Protein AF-A0A6B2G5B1-F1 (afdb_monomer_lite)

pLDDT: mean 80.24, std 11.47, range [44.12, 96.5]

Foldseek 3Di:
DDPPDDVVVVLVVCLVQQWADDPDLDIDRVLVVVVVVPDPDDSVCSDPVNSVVCVVVLACVVCVVVLVVLVVVLVVVVVVLCPDCQNVVPPPHPVPHDPVSNVVVVVSVVSVVVSVVVVVVSVVSSLRVLQVPFADPVVQVDPPDDDDRNCRSPVVSHD

Radius of gyration: 22.53 Å; chains: 1; bounding box: 55×35×64 Å

Structure (mmCIF, N/CA/C/O backbone):
data_AF-A0A6B2G5B1-F1
#
_entry.id   AF-A0A6B2G5B1-F1
#
loop_
_atom_site.group_PDB
_atom_site.id
_atom_site.type_symbol
_atom_site.label_atom_id
_atom_site.label_alt_id
_atom_site.label_comp_id
_atom_site.label_asym_id
_atom_site.label_entity_id
_atom_site.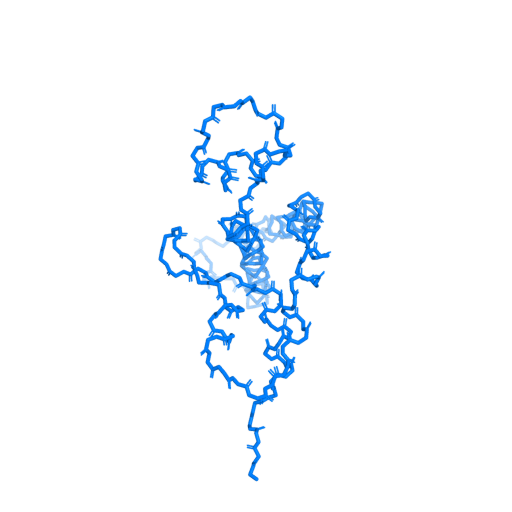label_seq_id
_atom_site.pdbx_PDB_ins_code
_atom_site.Cartn_x
_atom_site.Cartn_y
_atom_site.Cartn_z
_atom_site.occupancy
_atom_site.B_iso_or_equiv
_atom_site.auth_seq_id
_atom_site.auth_comp_id
_atom_site.auth_asym_id
_atom_site.auth_atom_id
_atom_site.pdbx_PDB_model_num
ATOM 1 N N . GLU A 1 1 ? -30.091 -21.000 -10.348 1.00 44.12 1 GLU A N 1
ATOM 2 C CA . GLU A 1 1 ? -29.702 -19.736 -11.010 1.00 44.12 1 GLU A CA 1
ATOM 3 C C . GLU A 1 1 ? -28.322 -19.336 -10.509 1.00 44.12 1 GLU A C 1
ATOM 5 O O . GLU A 1 1 ? -28.072 -19.389 -9.312 1.00 44.12 1 GLU A O 1
ATOM 10 N N . GLN A 1 2 ? -27.377 -19.126 -11.426 1.00 47.22 2 GLN A N 1
ATOM 11 C CA . GLN A 1 2 ? -25.942 -19.084 -11.134 1.00 47.22 2 GLN A CA 1
ATOM 12 C C . GLN A 1 2 ? -25.536 -17.743 -10.514 1.00 47.22 2 GLN A C 1
ATOM 14 O O . GLN A 1 2 ? -25.665 -16.697 -11.151 1.00 47.22 2 GLN A O 1
ATOM 19 N N . ALA A 1 3 ? -24.979 -17.769 -9.302 1.00 55.53 3 ALA A N 1
ATOM 20 C CA . ALA A 1 3 ? -24.282 -16.619 -8.741 1.00 55.53 3 ALA A CA 1
ATOM 21 C C . ALA A 1 3 ? -23.031 -16.331 -9.593 1.00 55.53 3 ALA A C 1
ATOM 23 O O . ALA A 1 3 ? -21.999 -16.981 -9.455 1.00 55.53 3 ALA A O 1
ATOM 24 N N . LYS A 1 4 ? -23.141 -15.357 -10.503 1.00 71.06 4 LYS A N 1
ATOM 25 C CA . LYS A 1 4 ? -22.079 -14.908 -11.425 1.00 71.06 4 LYS A CA 1
ATOM 26 C C . LYS A 1 4 ? -20.857 -14.300 -10.712 1.00 71.06 4 LYS A C 1
ATOM 28 O O . LYS A 1 4 ? -19.849 -14.037 -11.357 1.00 71.06 4 LYS A O 1
ATOM 33 N N . VAL A 1 5 ? -20.936 -14.079 -9.397 1.00 73.50 5 VAL A N 1
ATOM 34 C CA . VAL A 1 5 ? -19.873 -13.510 -8.562 1.00 73.50 5 VAL A CA 1
ATOM 35 C C . VAL A 1 5 ? -19.735 -14.330 -7.282 1.00 73.50 5 VAL A C 1
ATOM 37 O O . VAL A 1 5 ? -20.706 -14.536 -6.556 1.00 73.50 5 VAL A O 1
ATOM 40 N N . THR A 1 6 ? -18.522 -14.798 -6.994 1.00 85.75 6 THR A N 1
ATOM 41 C CA . THR A 1 6 ? -18.237 -15.573 -5.783 1.00 85.75 6 THR A CA 1
ATOM 42 C C . THR A 1 6 ? -18.108 -14.636 -4.578 1.00 85.75 6 THR A C 1
ATOM 44 O O . THR A 1 6 ? -17.120 -13.910 -4.462 1.00 85.75 6 THR A O 1
ATOM 47 N N . LEU A 1 7 ? -19.075 -14.675 -3.655 1.00 84.06 7 LEU A N 1
ATOM 48 C CA . LEU A 1 7 ? -19.072 -13.847 -2.436 1.00 84.06 7 LEU A CA 1
ATOM 49 C C . LEU A 1 7 ? -17.825 -14.067 -1.567 1.00 84.06 7 LEU A C 1
ATOM 51 O O . LEU A 1 7 ? -17.315 -13.119 -0.987 1.00 84.06 7 LEU A O 1
ATOM 55 N N . SER A 1 8 ? -17.243 -15.270 -1.575 1.00 84.31 8 SER A N 1
ATOM 56 C CA . SER A 1 8 ? -15.980 -15.547 -0.876 1.00 84.31 8 SER A CA 1
ATOM 57 C C . SER A 1 8 ? -14.776 -14.791 -1.450 1.00 84.31 8 SER A C 1
ATOM 59 O O . SER A 1 8 ? -13.828 -14.492 -0.727 1.00 84.31 8 SER A O 1
ATOM 61 N N . ARG A 1 9 ? -14.792 -14.448 -2.745 1.00 86.00 9 ARG A N 1
ATOM 62 C CA . ARG A 1 9 ? -13.759 -13.595 -3.345 1.00 86.00 9 ARG A CA 1
ATOM 63 C C . ARG A 1 9 ? -13.936 -12.146 -2.903 1.00 86.00 9 ARG A C 1
ATOM 65 O O . ARG A 1 9 ? -12.939 -11.483 -2.647 1.00 86.00 9 ARG A O 1
ATOM 72 N N . ILE A 1 10 ? -15.182 -11.685 -2.781 1.00 85.62 10 ILE A N 1
ATOM 73 C CA . ILE A 1 10 ? -15.491 -10.361 -2.229 1.00 85.62 10 ILE A CA 1
ATOM 74 C C . ILE A 1 10 ? -15.064 -10.299 -0.760 1.00 85.62 10 ILE A C 1
ATOM 76 O O . ILE A 1 10 ? -14.405 -9.345 -0.379 1.00 85.62 10 ILE A O 1
ATOM 80 N N . ASP A 1 11 ? -15.341 -11.337 0.031 1.00 85.31 11 ASP A N 1
ATOM 81 C CA . ASP A 1 11 ? -14.966 -11.411 1.451 1.00 85.31 11 ASP A CA 1
ATOM 82 C C . ASP A 1 11 ? -13.448 -11.234 1.644 1.00 85.31 11 ASP A C 1
ATOM 84 O O . ASP A 1 11 ? -13.001 -10.451 2.477 1.00 85.31 11 ASP A O 1
ATOM 88 N N . ARG A 1 12 ? -12.634 -11.864 0.781 1.00 84.75 12 ARG A N 1
ATOM 89 C CA . ARG A 1 12 ? -11.172 -11.667 0.769 1.00 84.75 12 ARG A CA 1
ATOM 90 C C . ARG A 1 12 ? -10.756 -10.252 0.368 1.00 84.75 12 ARG A C 1
ATOM 92 O O . ARG A 1 12 ? -9.885 -9.686 1.012 1.00 84.75 12 ARG A O 1
ATOM 99 N N . LEU A 1 13 ? -11.363 -9.690 -0.679 1.00 83.44 13 LEU A N 1
ATOM 100 C CA . LEU A 1 13 ? -11.035 -8.338 -1.149 1.00 83.44 13 LEU A CA 1
ATOM 101 C C . LEU A 1 13 ? -11.373 -7.274 -0.100 1.00 83.44 13 LEU A C 1
ATOM 103 O O . LEU A 1 13 ? -10.593 -6.356 0.121 1.00 83.44 13 LEU A O 1
ATOM 107 N N . VAL A 1 14 ? -12.522 -7.415 0.561 1.00 82.19 14 VAL A N 1
ATOM 108 C CA . VAL A 1 14 ? -12.973 -6.482 1.599 1.00 82.19 14 VAL A CA 1
ATOM 109 C C . VAL A 1 14 ? -12.152 -6.631 2.878 1.00 82.19 14 VAL A C 1
ATOM 111 O O . VAL A 1 14 ? -11.939 -5.649 3.580 1.00 82.19 14 VAL A O 1
ATOM 114 N N . ARG A 1 15 ? -11.662 -7.836 3.180 1.00 82.19 15 ARG A N 1
ATOM 115 C CA . ARG A 1 15 ? -10.721 -8.057 4.282 1.00 82.19 15 ARG A CA 1
ATOM 116 C C . ARG A 1 15 ? -9.406 -7.315 4.058 1.00 82.19 15 ARG A C 1
ATOM 118 O O . ARG A 1 15 ? -8.893 -6.734 5.005 1.00 82.19 15 ARG A O 1
ATOM 125 N N . ASP A 1 16 ? -8.869 -7.366 2.841 1.00 77.62 16 ASP A N 1
ATOM 126 C CA . ASP A 1 16 ? -7.585 -6.730 2.529 1.00 77.62 16 ASP A CA 1
ATOM 127 C C . ASP A 1 16 ? -7.729 -5.194 2.558 1.00 77.62 16 ASP A C 1
ATOM 129 O O . ASP A 1 16 ? -6.937 -4.522 3.215 1.00 77.62 16 ASP A O 1
ATOM 133 N N . ALA A 1 17 ? -8.824 -4.663 1.991 1.00 75.62 17 ALA A N 1
ATOM 134 C CA . ALA A 1 17 ? -9.140 -3.231 1.952 1.00 75.62 17 ALA A CA 1
ATOM 135 C C . ALA A 1 17 ? -10.469 -2.892 2.676 1.00 75.62 17 ALA A C 1
ATOM 137 O O . ALA A 1 17 ? -11.485 -2.617 2.025 1.00 75.62 17 ALA A O 1
ATOM 138 N N . PRO A 1 18 ? -10.501 -2.887 4.024 1.00 75.12 18 PRO A N 1
ATOM 139 C CA . PRO A 1 18 ? -11.739 -2.700 4.792 1.00 75.12 18 PRO A CA 1
ATOM 140 C C . PRO A 1 18 ? -12.278 -1.262 4.753 1.00 75.12 18 PRO A C 1
ATOM 142 O O . PRO A 1 18 ? -13.482 -1.045 4.942 1.00 75.12 18 PRO A O 1
ATOM 145 N N . SER A 1 19 ? -11.401 -0.290 4.489 1.00 80.69 19 SER A N 1
ATOM 146 C CA . SER A 1 19 ? -11.724 1.135 4.432 1.00 80.69 19 SER A CA 1
ATOM 147 C C . SER A 1 19 ? -11.399 1.686 3.050 1.00 80.69 19 SER A C 1
ATOM 149 O O . SER A 1 19 ? -10.251 1.648 2.616 1.00 80.69 19 SER A O 1
ATOM 151 N N . ILE A 1 20 ? -12.417 2.205 2.359 1.00 81.62 20 ILE A N 1
ATOM 152 C CA . ILE A 1 20 ? -12.283 2.742 0.999 1.00 81.62 20 ILE A CA 1
ATOM 153 C C . ILE A 1 20 ? -12.354 4.276 1.045 1.00 81.62 20 ILE A C 1
ATOM 155 O O . ILE A 1 20 ? -13.315 4.802 1.621 1.00 81.62 20 ILE A O 1
ATOM 159 N N . PRO A 1 21 ? -11.395 5.007 0.440 1.00 85.94 21 PRO A N 1
ATOM 160 C CA . PRO A 1 21 ? -11.495 6.457 0.284 1.00 85.94 21 PRO A CA 1
ATOM 161 C C . PRO A 1 21 ? -12.739 6.853 -0.507 1.00 85.94 21 PRO A C 1
ATOM 163 O O . PRO A 1 21 ? -13.004 6.296 -1.571 1.00 85.94 21 PRO A O 1
ATOM 166 N N . LEU A 1 22 ? -13.472 7.852 -0.016 1.00 85.9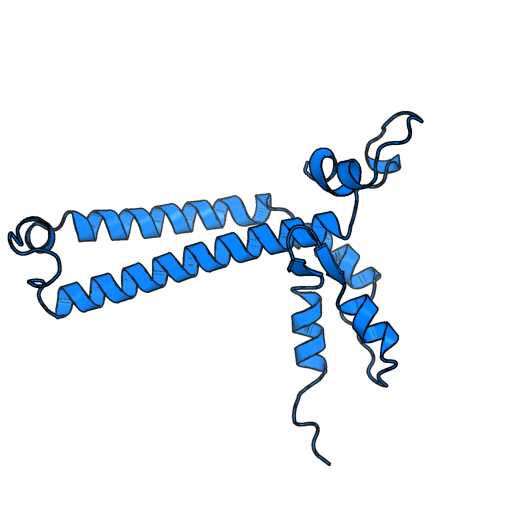4 22 LEU A N 1
ATOM 167 C CA . LEU A 1 22 ? -14.554 8.488 -0.763 1.00 85.94 22 LEU A CA 1
ATOM 168 C C . LEU A 1 22 ? -14.092 9.837 -1.316 1.00 85.94 22 LEU A C 1
ATOM 170 O O . LEU A 1 22 ? -13.846 9.968 -2.512 1.00 85.94 22 LEU A O 1
ATOM 174 N N . ILE A 1 23 ? -13.991 10.844 -0.447 1.00 87.06 23 ILE A N 1
ATOM 175 C CA . ILE A 1 23 ? -13.615 12.217 -0.801 1.00 87.06 23 ILE A CA 1
ATOM 176 C C . ILE A 1 23 ? -12.801 12.793 0.355 1.00 87.06 23 ILE A C 1
ATOM 178 O O . ILE A 1 23 ? -13.286 12.843 1.482 1.00 87.06 23 ILE A O 1
ATOM 182 N N . GLY A 1 24 ? -11.580 13.253 0.074 1.00 86.88 24 GLY A N 1
ATOM 183 C CA . GLY A 1 24 ? -10.693 13.797 1.104 1.00 86.88 24 GLY A CA 1
ATOM 184 C C . GLY A 1 24 ? -10.353 12.754 2.171 1.00 86.88 24 GLY A C 1
ATOM 185 O O . GLY A 1 24 ? -9.892 11.660 1.852 1.00 86.88 24 GLY A O 1
ATOM 186 N N . ASP A 1 25 ? -10.590 13.100 3.433 1.00 84.44 25 ASP A N 1
ATOM 187 C CA . ASP A 1 25 ? -10.423 12.234 4.603 1.00 84.44 25 ASP A CA 1
ATOM 188 C C . ASP A 1 25 ? -11.664 11.372 4.907 1.00 84.44 25 ASP A C 1
ATOM 190 O O . ASP A 1 25 ? -11.619 10.481 5.761 1.00 84.44 25 ASP A O 1
ATOM 194 N N . MET A 1 26 ? -12.767 11.579 4.178 1.00 86.38 26 MET A N 1
ATOM 195 C CA . MET A 1 26 ? -13.966 10.760 4.301 1.00 86.38 26 MET A CA 1
ATOM 196 C C . MET A 1 26 ? -13.728 9.378 3.685 1.00 86.38 26 MET A C 1
ATOM 198 O O . MET A 1 26 ? -13.393 9.248 2.505 1.00 86.38 26 MET A O 1
ATOM 202 N N . SER A 1 27 ? -13.970 8.332 4.475 1.00 86.69 27 SER A N 1
ATOM 203 C CA . SER A 1 27 ? -13.863 6.934 4.052 1.00 86.69 27 SER A CA 1
ATOM 204 C C . SER A 1 27 ? -15.121 6.142 4.390 1.00 86.69 27 SER A C 1
ATOM 206 O O . SER A 1 27 ? -15.870 6.476 5.310 1.00 86.69 27 SER A O 1
ATOM 208 N N . SER A 1 28 ? -15.366 5.086 3.616 1.00 83.69 28 SER A N 1
ATOM 209 C CA . SER A 1 28 ? -16.450 4.138 3.856 1.00 83.69 28 SER A CA 1
ATOM 210 C C . SER A 1 28 ? -15.911 2.873 4.511 1.00 83.69 28 SER A C 1
ATOM 212 O O . SER A 1 28 ? -14.965 2.268 4.007 1.00 83.69 28 SER A O 1
ATOM 214 N N . ASN A 1 29 ? -16.552 2.444 5.599 1.00 82.38 29 ASN A N 1
ATOM 215 C CA . ASN A 1 29 ? -16.295 1.150 6.222 1.00 82.38 29 ASN A CA 1
ATOM 216 C C . ASN A 1 29 ? -17.155 0.083 5.530 1.00 82.38 29 ASN A C 1
ATOM 218 O O . ASN A 1 29 ? -18.361 -0.045 5.781 1.00 82.38 29 ASN A O 1
ATOM 222 N N . VAL A 1 30 ? -16.527 -0.667 4.629 1.00 81.31 30 VAL A N 1
ATOM 223 C CA . VAL A 1 30 ? -17.206 -1.653 3.782 1.00 81.31 30 VAL A CA 1
ATOM 224 C C . VAL A 1 30 ? -17.835 -2.786 4.603 1.00 81.31 30 VAL A C 1
ATOM 226 O O . VAL A 1 30 ? -18.998 -3.107 4.337 1.00 81.31 30 VAL A O 1
ATOM 229 N N . PRO A 1 31 ? -17.176 -3.347 5.642 1.00 78.50 31 PRO A N 1
ATOM 230 C CA . PRO A 1 31 ? -17.807 -4.325 6.529 1.00 78.50 31 PRO A CA 1
ATOM 231 C C . PRO A 1 31 ? -19.121 -3.847 7.154 1.00 78.50 31 PRO A C 1
ATOM 233 O O . PRO A 1 31 ? -20.106 -4.588 7.173 1.00 78.50 31 PRO A O 1
ATOM 236 N N . LEU A 1 32 ? -19.171 -2.604 7.647 1.00 79.25 32 LEU A N 1
ATOM 237 C CA . LEU A 1 32 ? -20.391 -2.036 8.228 1.00 79.25 32 LEU A CA 1
ATOM 238 C C . LEU A 1 32 ? -21.493 -1.865 7.180 1.00 79.25 32 LEU A C 1
ATOM 240 O O . LEU A 1 32 ? -22.661 -2.127 7.470 1.00 79.25 32 LEU A O 1
ATOM 244 N N . MET A 1 33 ? -21.133 -1.461 5.962 1.00 82.50 33 MET A N 1
ATOM 245 C CA . MET A 1 33 ? -22.084 -1.343 4.860 1.00 82.50 33 MET A CA 1
ATOM 246 C C . MET A 1 33 ? -22.672 -2.708 4.475 1.00 82.50 33 MET A C 1
ATOM 248 O O . MET A 1 33 ? -23.889 -2.838 4.374 1.00 82.50 33 MET A O 1
ATOM 252 N N . LEU A 1 34 ? -21.837 -3.741 4.334 1.00 82.12 34 LEU A N 1
ATOM 253 C CA . LEU A 1 34 ? -22.283 -5.098 4.003 1.00 82.12 34 LEU A CA 1
ATOM 254 C C . LEU A 1 34 ? -23.166 -5.705 5.099 1.00 82.12 34 LEU A C 1
ATOM 256 O O . LEU A 1 34 ? -24.184 -6.321 4.786 1.00 82.12 34 LEU A O 1
ATOM 260 N N . LYS A 1 35 ? -22.838 -5.467 6.378 1.00 78.44 35 LYS A N 1
ATOM 261 C CA . LYS A 1 35 ? -23.676 -5.883 7.517 1.00 78.44 35 LYS A CA 1
ATOM 262 C C . LYS A 1 35 ? -25.074 -5.255 7.476 1.00 78.44 35 LYS A C 1
ATOM 264 O O . LYS A 1 35 ? -26.045 -5.919 7.828 1.00 78.44 35 LYS A O 1
ATOM 269 N N . ARG A 1 36 ? -25.207 -4.004 7.013 1.00 82.44 36 ARG A N 1
ATOM 270 C CA . ARG A 1 36 ? -26.514 -3.323 6.880 1.00 82.44 36 ARG A CA 1
ATOM 271 C C . ARG A 1 36 ? -27.397 -3.901 5.776 1.00 82.44 36 ARG A C 1
ATOM 273 O O . ARG A 1 36 ? -28.612 -3.791 5.875 1.00 82.44 36 ARG A O 1
ATOM 280 N N . LEU A 1 37 ? -26.807 -4.507 4.747 1.00 82.62 37 LEU A N 1
ATOM 281 C CA . LEU A 1 37 ? -27.534 -5.036 3.589 1.00 82.62 37 LEU A CA 1
ATOM 282 C C . LEU A 1 37 ? -28.215 -6.393 3.855 1.00 82.62 37 LEU A C 1
ATOM 284 O O . LEU A 1 37 ? -28.907 -6.890 2.975 1.00 82.62 37 LEU A O 1
ATOM 288 N N . GLN A 1 38 ? -28.045 -6.978 5.051 1.00 77.31 38 GLN A N 1
ATOM 289 C CA . GLN A 1 38 ? -28.692 -8.231 5.479 1.00 77.31 38 GLN A CA 1
ATOM 290 C C . GLN A 1 38 ? -28.530 -9.391 4.476 1.00 77.31 38 GLN A C 1
ATOM 292 O O . GLN A 1 38 ? -29.446 -10.182 4.256 1.00 77.31 38 GLN A O 1
ATOM 297 N N . PHE A 1 39 ? -27.352 -9.515 3.857 1.00 76.81 39 PHE A N 1
ATOM 298 C CA . PHE A 1 39 ? -27.053 -10.663 3.002 1.00 76.81 39 PHE A CA 1
ATOM 299 C C . PHE A 1 39 ? -27.067 -11.964 3.814 1.00 76.81 39 PHE A C 1
ATOM 301 O O . PHE A 1 39 ? -26.455 -12.037 4.875 1.00 76.81 39 PHE A O 1
ATOM 308 N N . GLY A 1 40 ? -27.668 -13.026 3.269 1.00 77.12 40 GLY A N 1
ATOM 309 C CA . GLY A 1 40 ? -27.625 -14.383 3.839 1.00 77.12 40 GLY A CA 1
ATOM 310 C C . GLY A 1 40 ? -26.260 -15.083 3.722 1.00 77.12 40 GLY A C 1
ATOM 311 O O . GLY A 1 40 ? -26.205 -16.308 3.710 1.00 77.12 40 GLY A O 1
ATOM 312 N N . PHE A 1 41 ? -25.174 -14.321 3.569 1.00 81.56 41 PHE A N 1
ATOM 313 C CA . PHE A 1 41 ? -23.802 -14.811 3.478 1.00 81.56 41 PHE A CA 1
ATOM 314 C C . PHE A 1 41 ? -23.035 -14.411 4.737 1.00 81.56 41 PHE A C 1
ATOM 316 O O . PHE A 1 41 ? -23.059 -13.250 5.148 1.00 81.56 41 PHE A O 1
ATOM 323 N N . GLU A 1 42 ? -22.339 -15.373 5.334 1.00 80.69 42 GLU A N 1
ATOM 324 C CA . GLU A 1 42 ? -21.522 -15.146 6.518 1.00 80.69 42 GLU A CA 1
ATOM 325 C C . GLU A 1 42 ? -20.148 -14.590 6.119 1.00 80.69 42 GLU A C 1
ATOM 327 O O . GLU A 1 42 ? -19.288 -15.305 5.603 1.00 80.69 42 GLU A O 1
ATOM 332 N N . TRP A 1 43 ? -19.935 -13.298 6.370 1.00 78.88 43 TRP A N 1
ATOM 333 C CA . TRP A 1 43 ? -18.670 -12.596 6.123 1.00 78.88 43 TRP A CA 1
ATOM 334 C C . TRP A 1 43 ? -17.614 -12.931 7.189 1.00 78.88 43 TRP A C 1
ATOM 336 O O . TRP A 1 43 ? -17.202 -12.072 7.970 1.00 78.88 43 TRP A O 1
ATOM 346 N N . SER A 1 44 ? -17.211 -14.202 7.258 1.00 78.25 44 SER A N 1
ATOM 347 C CA . SER A 1 44 ? -16.302 -14.734 8.288 1.00 78.25 44 SER A CA 1
ATOM 348 C C . SER A 1 44 ? -14.947 -14.013 8.357 1.00 78.25 44 SER A C 1
ATOM 350 O O . SER A 1 44 ? -14.362 -13.904 9.435 1.00 78.25 44 SER A O 1
ATOM 352 N N . LEU A 1 45 ? -14.457 -13.469 7.235 1.00 74.81 45 LEU A N 1
ATOM 353 C CA . LEU A 1 45 ? -13.193 -12.726 7.187 1.00 74.81 45 LEU A CA 1
ATOM 354 C C . LEU A 1 45 ? -13.319 -11.271 7.668 1.00 74.81 45 LEU A C 1
ATOM 356 O O . LEU A 1 45 ? -12.301 -10.627 7.921 1.00 74.81 45 LEU A O 1
ATOM 360 N N . LEU A 1 46 ? -14.545 -10.761 7.819 1.00 72.19 46 LEU A N 1
ATOM 361 C CA . LEU A 1 46 ? -14.847 -9.406 8.298 1.00 72.19 46 LEU A CA 1
ATOM 362 C C . LEU A 1 46 ? -15.248 -9.372 9.779 1.00 72.19 46 LEU A C 1
ATOM 364 O O . LEU A 1 46 ? -15.724 -8.343 10.276 1.00 72.19 46 LEU A O 1
ATOM 368 N N . ASP A 1 47 ? -15.098 -10.491 10.491 1.00 71.75 47 ASP A N 1
ATOM 369 C CA . ASP A 1 47 ? -15.321 -10.532 11.931 1.00 71.75 47 ASP A CA 1
ATOM 370 C C . ASP A 1 47 ? -14.284 -9.664 12.667 1.00 71.75 47 ASP A C 1
ATOM 372 O O . ASP A 1 47 ? -13.103 -9.625 12.312 1.00 71.75 47 ASP A O 1
ATOM 376 N N . SER A 1 48 ? -14.708 -8.963 13.722 1.00 63.91 48 SER A N 1
ATOM 377 C CA . SER A 1 48 ? -13.865 -8.008 14.461 1.00 63.91 48 SER A CA 1
ATOM 378 C C . SER A 1 48 ? -12.615 -8.665 15.050 1.00 63.91 48 SER A C 1
ATOM 380 O O . SER A 1 48 ? -11.561 -8.033 15.159 1.00 63.91 48 SER A O 1
ATOM 382 N N . ASN A 1 49 ? -12.710 -9.958 15.368 1.00 62.94 49 ASN A N 1
ATOM 383 C CA . ASN A 1 49 ? -11.595 -10.772 15.844 1.00 62.94 49 ASN A CA 1
ATOM 384 C C . ASN A 1 49 ? -10.543 -11.021 14.754 1.00 62.94 49 ASN A C 1
ATOM 386 O O . ASN A 1 49 ? -9.354 -11.123 15.054 1.00 62.94 49 ASN A O 1
ATOM 390 N N . PHE A 1 50 ? -10.967 -11.120 13.492 1.00 65.12 50 PHE A N 1
ATOM 391 C CA . PHE A 1 50 ? -10.078 -11.314 12.351 1.00 65.12 50 PHE A CA 1
ATOM 392 C C . PHE A 1 50 ? -9.396 -9.995 11.954 1.00 65.12 50 PHE A C 1
ATOM 394 O O . PHE A 1 50 ? -8.182 -9.957 11.746 1.00 65.12 50 PHE A O 1
ATOM 401 N N . VAL A 1 51 ? -10.147 -8.888 11.947 1.00 64.69 51 VAL A N 1
ATOM 402 C CA . VAL A 1 51 ? -9.610 -7.547 11.645 1.00 64.69 51 VAL A CA 1
ATOM 403 C C . VAL A 1 51 ? -8.558 -7.128 12.678 1.00 64.69 51 VAL A C 1
ATOM 405 O O . VAL A 1 51 ? -7.472 -6.690 12.308 1.00 64.69 51 VAL A O 1
ATOM 408 N N . SER A 1 52 ? -8.807 -7.373 13.969 1.00 64.38 52 SER A N 1
ATOM 409 C CA . SER A 1 52 ? -7.849 -7.057 15.044 1.00 64.38 52 SER A CA 1
ATOM 410 C C . SER A 1 52 ? -6.518 -7.806 14.900 1.00 64.38 52 SER A C 1
ATOM 412 O O . SER A 1 52 ? -5.458 -7.248 15.177 1.00 64.38 52 SER A O 1
ATOM 414 N N . LYS A 1 53 ? -6.546 -9.054 14.411 1.00 63.69 53 LYS A N 1
ATOM 415 C CA . LYS A 1 53 ? -5.330 -9.837 14.117 1.00 63.69 53 LYS A CA 1
ATOM 416 C C . LYS A 1 53 ? -4.541 -9.295 12.924 1.00 63.69 53 LYS A C 1
ATOM 418 O O . LYS A 1 53 ? -3.354 -9.581 12.814 1.00 63.69 53 LYS A O 1
ATOM 423 N N . SER A 1 54 ? -5.186 -8.514 12.061 1.00 65.81 54 SER A N 1
ATOM 424 C CA . SER A 1 54 ? -4.593 -7.931 10.853 1.00 65.81 54 SER A CA 1
ATOM 425 C C . SER A 1 54 ? -3.964 -6.556 11.114 1.00 65.81 54 SER A C 1
ATOM 427 O O . SER A 1 54 ? -3.278 -6.028 10.249 1.00 65.81 54 SER A O 1
ATOM 429 N N . ALA A 1 55 ? -4.106 -5.995 12.323 1.00 67.25 55 ALA A N 1
ATOM 430 C CA . ALA A 1 55 ? -3.496 -4.721 12.714 1.00 67.25 55 ALA A CA 1
ATOM 431 C C . ALA A 1 55 ? -1.978 -4.600 12.419 1.00 67.25 55 ALA A C 1
ATOM 433 O O . ALA A 1 55 ? -1.561 -3.518 11.998 1.00 67.25 55 ALA A O 1
ATOM 434 N N . PRO A 1 56 ? -1.143 -5.658 12.557 1.00 68.00 56 PRO A N 1
ATOM 435 C CA . PRO A 1 56 ? 0.270 -5.598 12.174 1.00 68.00 56 PRO A CA 1
ATOM 436 C C . PRO A 1 56 ? 0.499 -5.343 10.678 1.00 68.00 56 PRO A C 1
ATOM 438 O O . PRO A 1 56 ? 1.524 -4.773 10.317 1.00 68.00 56 PRO A O 1
ATOM 441 N N . MET A 1 57 ? -0.453 -5.717 9.811 1.00 72.69 57 MET A N 1
ATOM 442 C CA . MET A 1 57 ? -0.375 -5.494 8.360 1.00 72.69 57 MET A CA 1
ATOM 443 C C . MET A 1 57 ? -0.480 -4.011 7.988 1.00 72.69 57 MET A C 1
ATOM 445 O O . MET A 1 57 ? -0.096 -3.639 6.884 1.00 72.69 57 MET A O 1
ATOM 449 N N . TYR A 1 58 ? -0.948 -3.168 8.914 1.00 76.25 58 TYR A N 1
ATOM 450 C CA . TYR A 1 58 ? -1.050 -1.718 8.750 1.00 76.25 58 TYR A CA 1
ATOM 451 C C . TYR A 1 58 ? 0.078 -0.964 9.474 1.00 76.25 58 TYR A C 1
ATOM 453 O O . TYR A 1 58 ? -0.070 0.204 9.842 1.00 76.25 58 TYR A O 1
ATOM 461 N N . ASN A 1 59 ? 1.210 -1.637 9.703 1.00 82.19 59 ASN A N 1
ATOM 462 C CA . ASN A 1 59 ? 2.444 -1.017 10.166 1.00 82.19 59 ASN A CA 1
ATOM 463 C C . ASN A 1 59 ? 3.363 -0.725 8.973 1.00 82.19 59 ASN A C 1
ATOM 465 O O . ASN A 1 59 ? 3.913 -1.646 8.365 1.00 82.19 59 ASN A O 1
ATOM 469 N N . ILE A 1 60 ? 3.579 0.562 8.689 1.00 85.06 60 ILE A N 1
ATOM 470 C CA . ILE A 1 60 ? 4.424 1.017 7.580 1.00 85.06 60 ILE A CA 1
ATOM 471 C C . ILE A 1 60 ? 5.844 0.448 7.651 1.00 85.06 60 ILE A C 1
ATOM 473 O O . ILE A 1 60 ? 6.405 0.116 6.612 1.00 85.06 60 ILE A O 1
ATOM 477 N N . LEU A 1 61 ? 6.392 0.249 8.857 1.00 86.62 61 LEU A N 1
ATOM 478 C CA . LEU A 1 61 ? 7.759 -0.241 9.060 1.00 86.62 61 LEU A CA 1
ATOM 479 C C . LEU A 1 61 ? 7.992 -1.617 8.426 1.00 86.62 61 LEU A C 1
ATOM 481 O O . LEU A 1 61 ? 9.099 -1.907 7.992 1.00 86.62 61 LEU A O 1
ATOM 485 N N . THR A 1 62 ? 6.944 -2.437 8.303 1.00 86.88 62 THR A N 1
ATOM 486 C CA . THR A 1 62 ? 7.034 -3.754 7.649 1.00 86.88 62 THR A CA 1
ATOM 487 C C . THR A 1 62 ? 7.226 -3.671 6.130 1.00 86.88 62 THR A C 1
ATOM 489 O O . THR A 1 62 ? 7.656 -4.643 5.513 1.00 86.88 62 THR A O 1
ATOM 492 N N . TYR A 1 63 ? 6.939 -2.515 5.524 1.00 88.81 63 TYR A N 1
ATOM 493 C CA . TYR A 1 63 ? 7.065 -2.280 4.084 1.00 88.81 63 TYR A CA 1
ATOM 494 C C . TYR A 1 63 ? 8.284 -1.432 3.712 1.00 88.81 63 TYR A C 1
ATOM 496 O O . TYR A 1 63 ? 8.686 -1.467 2.551 1.00 88.81 63 TYR A O 1
ATOM 504 N N . VAL A 1 64 ? 8.879 -0.695 4.662 1.00 90.44 64 VAL A N 1
ATOM 505 C CA . VAL A 1 64 ? 9.978 0.254 4.392 1.00 90.44 64 VAL A CA 1
ATOM 506 C C . VAL A 1 64 ? 11.150 -0.428 3.690 1.00 90.44 64 VAL A C 1
ATOM 508 O O . VAL A 1 64 ? 11.552 0.029 2.625 1.00 90.44 64 VAL A O 1
ATOM 511 N N . GLU A 1 65 ? 11.636 -1.558 4.210 1.00 91.69 65 GLU A N 1
ATOM 512 C CA . GLU A 1 65 ? 12.773 -2.281 3.614 1.00 91.69 65 GLU A CA 1
ATOM 513 C C . GLU A 1 65 ? 12.488 -2.714 2.166 1.00 91.69 65 GLU A C 1
ATOM 515 O O . GLU A 1 65 ? 13.335 -2.590 1.278 1.00 91.69 65 GLU A O 1
ATOM 520 N N . ASN A 1 66 ? 11.260 -3.172 1.902 1.00 91.88 66 ASN A N 1
ATOM 521 C CA . ASN A 1 66 ? 10.836 -3.564 0.561 1.00 91.88 66 ASN A CA 1
ATOM 522 C C . ASN A 1 66 ? 10.746 -2.355 -0.380 1.00 91.88 66 ASN A C 1
ATOM 524 O O . ASN A 1 66 ? 11.169 -2.450 -1.531 1.00 91.88 66 ASN A O 1
ATOM 528 N N . PHE A 1 67 ? 10.216 -1.223 0.095 1.00 93.81 67 PHE A N 1
ATOM 529 C CA . PHE A 1 67 ? 10.130 0.009 -0.693 1.00 93.81 67 PHE A CA 1
ATOM 530 C C . PHE A 1 67 ? 11.511 0.557 -1.027 1.00 93.81 67 PHE A C 1
ATOM 532 O O . PHE A 1 67 ? 11.747 0.936 -2.170 1.00 93.81 67 PHE A O 1
ATOM 539 N N . GLU A 1 68 ? 12.436 0.555 -0.070 1.00 94.62 68 GLU A N 1
ATOM 540 C CA . GLU A 1 68 ? 13.812 0.994 -0.291 1.00 94.62 68 GLU A CA 1
ATOM 541 C C . GLU A 1 68 ? 14.529 0.105 -1.308 1.00 94.62 68 GLU A C 1
ATOM 543 O O . GLU A 1 68 ? 15.114 0.613 -2.266 1.00 94.62 68 GLU A O 1
ATOM 548 N N . SER A 1 69 ? 14.430 -1.220 -1.156 1.00 95.00 69 SER A N 1
ATOM 549 C CA . SER A 1 69 ? 15.009 -2.178 -2.103 1.00 95.00 69 SER A CA 1
ATOM 550 C C . SER A 1 69 ? 14.469 -1.976 -3.523 1.00 95.00 69 SER A C 1
ATOM 552 O O . SER A 1 69 ? 15.237 -1.883 -4.486 1.00 95.00 69 SER A O 1
ATOM 554 N N . GLU A 1 70 ? 13.147 -1.851 -3.658 1.00 95.38 70 GLU A N 1
ATOM 555 C CA . GLU A 1 70 ? 12.493 -1.652 -4.948 1.00 95.38 70 GLU A CA 1
ATOM 556 C C . GLU A 1 70 ? 12.843 -0.286 -5.560 1.00 95.38 70 GLU A C 1
ATOM 558 O O . GLU A 1 70 ? 13.121 -0.197 -6.758 1.00 95.38 70 GLU A O 1
ATOM 563 N N . HIS A 1 71 ? 12.897 0.767 -4.742 1.00 95.31 71 HIS A N 1
ATOM 564 C CA . HIS A 1 71 ? 13.297 2.108 -5.157 1.00 95.31 71 HIS A CA 1
ATOM 565 C C . HIS A 1 71 ? 14.728 2.136 -5.692 1.00 95.31 71 HIS A C 1
ATOM 567 O O . HIS A 1 71 ? 14.963 2.690 -6.768 1.00 95.31 71 HIS A O 1
ATOM 573 N N . VAL A 1 72 ? 15.677 1.523 -4.979 1.00 96.50 72 VAL A N 1
ATOM 574 C CA . VAL A 1 72 ? 17.075 1.442 -5.418 1.00 96.50 72 VAL A CA 1
ATOM 575 C C . VAL A 1 72 ? 17.165 0.689 -6.741 1.00 96.50 72 VAL A C 1
ATOM 577 O O . VAL A 1 72 ? 17.734 1.218 -7.691 1.00 96.50 72 VAL A O 1
ATOM 580 N N . ALA A 1 73 ? 16.538 -0.486 -6.850 1.00 94.81 73 ALA A N 1
ATOM 581 C CA . ALA A 1 73 ? 16.565 -1.281 -8.076 1.00 94.81 73 ALA A CA 1
ATOM 582 C C . ALA A 1 73 ? 16.012 -0.505 -9.286 1.00 94.81 73 ALA A C 1
ATOM 584 O O . ALA A 1 73 ? 16.666 -0.416 -10.325 1.00 94.81 73 ALA A O 1
ATOM 585 N N . ILE A 1 74 ? 14.835 0.111 -9.141 1.00 94.06 74 ILE A N 1
ATOM 586 C CA . ILE A 1 74 ? 14.186 0.872 -10.216 1.00 94.06 74 ILE A CA 1
ATOM 587 C C . ILE A 1 74 ? 15.011 2.100 -10.607 1.00 94.06 74 ILE A C 1
ATOM 589 O O . ILE A 1 74 ? 15.201 2.362 -11.795 1.00 94.06 74 ILE A O 1
ATOM 593 N N . THR A 1 75 ? 15.512 2.848 -9.624 1.00 93.69 75 THR A N 1
ATOM 594 C CA . THR A 1 75 ? 16.280 4.073 -9.875 1.00 93.69 75 THR A CA 1
ATOM 595 C C . THR A 1 75 ? 17.620 3.754 -10.527 1.00 93.69 75 THR A C 1
ATOM 597 O O . THR A 1 75 ? 18.024 4.452 -11.453 1.00 93.69 75 THR A O 1
ATOM 600 N N . SER A 1 76 ? 18.291 2.678 -10.107 1.00 94.12 76 SER A N 1
ATOM 601 C CA . SER A 1 76 ? 19.528 2.215 -10.738 1.00 94.12 76 SER A CA 1
ATOM 602 C C . SER A 1 76 ? 19.302 1.776 -12.185 1.00 94.12 76 SER A C 1
ATOM 604 O O . SER A 1 76 ? 20.048 2.202 -13.063 1.00 94.12 76 SER A O 1
ATOM 606 N N . GLU A 1 77 ? 18.264 0.980 -12.465 1.00 91.38 77 GLU A N 1
ATOM 607 C CA . GLU A 1 77 ? 17.935 0.561 -13.836 1.00 91.38 77 GLU A CA 1
ATOM 608 C C . GLU A 1 77 ? 17.578 1.767 -14.733 1.00 91.38 77 GLU 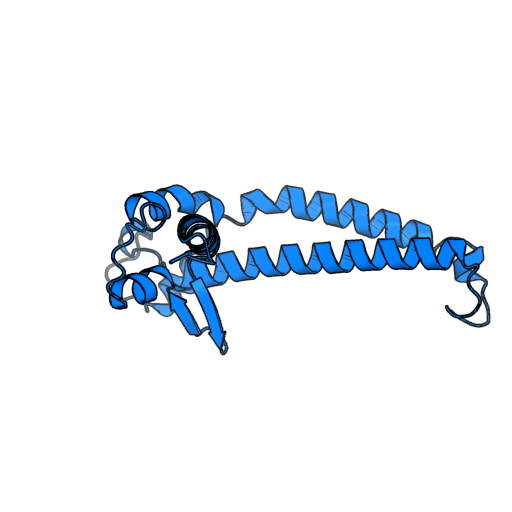A C 1
ATOM 610 O O . GLU A 1 77 ? 18.061 1.863 -15.863 1.00 91.38 77 GLU A O 1
ATOM 615 N N . LEU A 1 78 ? 16.793 2.726 -14.222 1.00 89.44 78 LEU A N 1
ATOM 616 C CA . LEU A 1 78 ? 16.475 3.988 -14.908 1.00 89.44 78 LEU A CA 1
ATOM 617 C C . LEU A 1 78 ? 17.716 4.826 -15.187 1.00 89.44 78 LEU A C 1
ATOM 619 O O . LEU A 1 78 ? 17.900 5.278 -16.315 1.00 89.44 78 LEU A O 1
ATOM 623 N N . ALA A 1 79 ? 18.575 5.017 -14.189 1.00 88.62 79 ALA A N 1
ATOM 624 C CA . ALA A 1 79 ? 19.792 5.798 -14.341 1.00 88.62 79 ALA A CA 1
ATOM 625 C C . ALA A 1 79 ? 20.736 5.170 -15.373 1.00 88.62 79 ALA A C 1
ATOM 627 O O . ALA A 1 79 ? 21.302 5.884 -16.195 1.00 88.62 79 ALA A O 1
ATOM 628 N N . LEU A 1 80 ? 20.884 3.842 -15.375 1.00 87.69 80 LEU A N 1
ATOM 629 C CA . LEU A 1 80 ? 21.687 3.145 -16.380 1.00 87.69 80 LEU A CA 1
ATOM 630 C C . LEU A 1 80 ? 21.123 3.344 -17.787 1.00 87.69 80 LEU A C 1
ATOM 632 O O . LEU A 1 80 ? 21.881 3.645 -18.704 1.00 87.69 80 LEU A O 1
ATOM 636 N N . MET A 1 81 ? 19.803 3.220 -17.956 1.00 83.31 81 MET A N 1
ATOM 637 C CA . MET A 1 81 ? 19.170 3.404 -19.261 1.00 83.31 81 MET A CA 1
ATOM 638 C C . MET A 1 81 ? 19.275 4.845 -19.767 1.00 83.31 81 MET A C 1
ATOM 640 O O . MET A 1 81 ? 19.543 5.053 -20.946 1.00 83.31 81 MET A O 1
ATOM 644 N N . LEU A 1 82 ? 19.102 5.834 -18.889 1.00 78.75 82 LEU A N 1
ATOM 645 C CA . LEU A 1 82 ? 19.171 7.251 -19.251 1.00 78.75 82 LEU A CA 1
ATOM 646 C C . LEU A 1 82 ? 20.591 7.728 -19.562 1.00 78.75 82 LEU A C 1
ATOM 648 O O . LEU A 1 82 ? 20.733 8.657 -20.345 1.00 78.75 82 LEU A O 1
ATOM 652 N N . ASN A 1 83 ? 21.616 7.095 -18.984 1.00 80.88 83 ASN A N 1
ATOM 653 C CA . ASN A 1 83 ? 23.028 7.428 -19.209 1.00 80.88 83 ASN A CA 1
ATOM 654 C C . ASN A 1 83 ? 23.668 6.648 -20.371 1.00 80.88 83 ASN A C 1
ATOM 656 O O . ASN A 1 83 ? 24.873 6.760 -20.603 1.00 80.88 83 ASN A O 1
ATOM 660 N N . LEU A 1 84 ? 22.905 5.822 -21.094 1.00 76.50 84 LEU A N 1
ATOM 661 C CA . LEU A 1 84 ? 23.413 5.171 -22.297 1.00 76.50 84 LEU A CA 1
ATOM 662 C C . LEU A 1 84 ? 23.695 6.240 -23.368 1.00 76.50 84 LEU A C 1
ATOM 664 O O . LEU A 1 84 ? 22.777 6.981 -23.711 1.00 76.50 84 LEU A O 1
ATOM 668 N N . PRO A 1 85 ? 24.895 6.280 -23.979 1.00 66.31 85 PRO A N 1
ATOM 669 C CA . PRO A 1 85 ? 25.245 7.294 -24.982 1.00 66.31 85 PRO A CA 1
ATOM 670 C C . PRO A 1 85 ? 24.238 7.371 -26.134 1.00 66.31 85 PRO A C 1
ATOM 672 O O . PRO A 1 85 ? 23.794 8.439 -26.512 1.00 66.31 85 PRO A O 1
ATOM 675 N N . ARG A 1 86 ? 23.739 6.224 -26.602 1.00 64.62 86 ARG A N 1
ATOM 676 C CA . ARG A 1 86 ? 22.673 6.123 -27.620 1.00 64.62 86 ARG A CA 1
ATOM 677 C C . ARG A 1 86 ? 21.312 6.726 -27.225 1.00 64.62 86 ARG A C 1
ATOM 679 O O . ARG A 1 86 ? 20.482 6.923 -28.100 1.00 64.62 86 ARG A O 1
ATOM 686 N N . VAL A 1 87 ? 21.071 6.965 -25.935 1.00 62.62 87 VAL A N 1
ATOM 687 C CA . VAL A 1 87 ? 19.882 7.645 -25.384 1.00 62.62 87 VAL A CA 1
ATOM 688 C C . VAL A 1 87 ? 20.198 9.123 -25.092 1.00 62.62 87 VAL A C 1
ATOM 690 O O . VAL A 1 87 ? 19.326 9.971 -25.246 1.00 62.62 87 VAL A O 1
ATOM 693 N N . CYS A 1 88 ? 21.435 9.451 -24.693 1.00 59.50 88 CYS A N 1
ATOM 694 C CA . CYS A 1 88 ? 21.877 10.829 -24.432 1.00 59.50 88 CYS A CA 1
ATOM 695 C C . CYS A 1 88 ? 22.191 11.633 -25.708 1.00 59.50 88 CYS A C 1
ATOM 697 O O . CYS A 1 88 ? 21.905 12.826 -25.761 1.00 59.50 88 CYS A O 1
ATOM 699 N N . ASP A 1 89 ? 22.773 10.987 -26.722 1.00 57.50 89 ASP A N 1
ATOM 700 C CA . ASP A 1 89 ? 23.315 11.607 -27.940 1.00 57.50 89 ASP A CA 1
ATOM 701 C C . ASP A 1 89 ? 22.276 11.712 -29.070 1.00 57.50 89 ASP A C 1
ATOM 703 O O . ASP A 1 89 ? 22.574 12.214 -30.157 1.00 57.50 89 ASP A O 1
ATOM 707 N N . THR A 1 90 ? 21.032 11.266 -28.848 1.00 57.56 90 THR A N 1
ATOM 708 C CA . THR A 1 90 ? 19.921 11.563 -29.763 1.00 57.56 90 THR A CA 1
ATOM 709 C C . THR A 1 90 ? 19.601 13.053 -29.689 1.00 57.56 90 THR A C 1
ATOM 711 O O . THR A 1 90 ? 18.736 13.492 -28.931 1.00 57.56 90 THR A O 1
ATOM 714 N N . HIS A 1 91 ? 20.298 13.846 -30.500 1.00 51.66 91 HIS A N 1
ATOM 715 C CA . HIS A 1 91 ? 20.096 15.288 -30.645 1.00 51.66 91 HIS A CA 1
ATOM 716 C C . HIS A 1 91 ? 18.670 15.683 -31.107 1.00 51.66 91 HIS A C 1
ATOM 718 O O . HIS A 1 91 ? 18.345 16.869 -31.075 1.00 51.66 91 HIS A O 1
ATOM 724 N N . GLY A 1 92 ? 17.811 14.729 -31.501 1.00 55.66 92 GLY A N 1
ATOM 725 C CA . GLY A 1 92 ? 16.399 14.946 -31.862 1.00 55.66 92 GLY A CA 1
ATOM 726 C C . GLY A 1 92 ? 15.362 14.561 -30.791 1.00 55.66 92 GLY A C 1
ATOM 727 O O . GLY A 1 92 ? 14.162 14.710 -31.020 1.00 55.66 92 GLY A O 1
ATOM 728 N N . GLY A 1 93 ? 15.789 14.125 -29.598 1.00 57.19 93 GLY A N 1
ATOM 729 C CA . GLY A 1 93 ? 14.897 13.753 -28.491 1.00 57.19 93 GLY A CA 1
ATOM 730 C C . GLY A 1 93 ? 14.427 12.289 -28.514 1.00 57.19 93 GLY A C 1
ATOM 731 O O . GLY A 1 93 ? 14.900 11.476 -29.301 1.00 57.19 93 GLY A O 1
ATOM 732 N N . ILE A 1 94 ? 13.471 11.943 -27.637 1.00 57.94 94 ILE A N 1
ATOM 733 C CA . ILE A 1 94 ? 12.976 10.562 -27.395 1.00 57.94 94 ILE A CA 1
ATOM 734 C C . ILE A 1 94 ? 12.427 9.880 -28.675 1.00 57.94 94 ILE A C 1
ATOM 736 O O . ILE A 1 94 ? 12.315 8.656 -28.723 1.00 57.94 94 ILE A O 1
ATOM 740 N N . GLY A 1 95 ? 12.095 10.654 -29.716 1.00 57.91 95 GLY A N 1
ATOM 741 C CA . GLY A 1 95 ? 11.546 10.163 -30.985 1.00 57.91 95 GLY A CA 1
ATOM 742 C C . GLY A 1 95 ? 12.538 9.436 -31.901 1.00 57.91 95 GLY A C 1
ATOM 743 O O . GLY A 1 95 ? 12.096 8.634 -32.718 1.00 57.91 95 GLY A O 1
ATOM 744 N N . ASP A 1 96 ? 13.846 9.648 -31.727 1.00 63.69 96 ASP A N 1
ATOM 745 C CA . ASP A 1 96 ? 14.894 9.046 -32.576 1.00 63.69 96 ASP A CA 1
ATOM 746 C C . ASP A 1 96 ? 15.484 7.754 -31.983 1.00 63.69 96 ASP A C 1
ATOM 748 O O . ASP A 1 96 ? 16.507 7.238 -32.440 1.00 63.69 96 ASP A O 1
ATOM 752 N N . LEU A 1 97 ? 14.851 7.220 -30.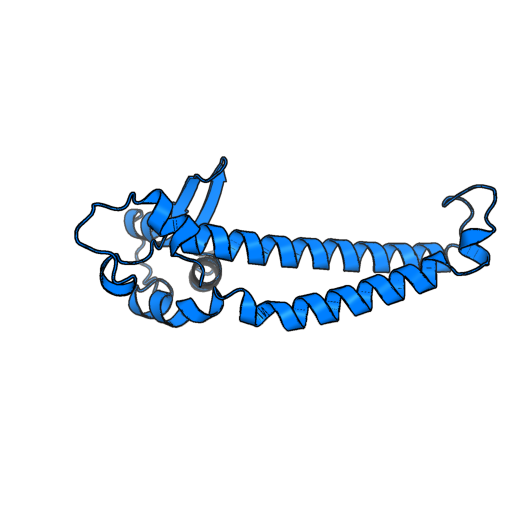936 1.00 70.19 97 LEU A N 1
ATOM 753 C CA . LEU A 1 97 ? 15.338 6.046 -30.230 1.00 70.19 97 LEU A CA 1
ATOM 754 C C . LEU A 1 97 ? 15.109 4.763 -31.044 1.00 70.19 97 LEU A C 1
ATOM 756 O O . LEU A 1 97 ? 14.033 4.538 -31.601 1.00 70.19 97 LEU A O 1
ATOM 760 N N . ILE A 1 98 ? 16.105 3.870 -31.062 1.00 78.69 98 ILE A N 1
ATOM 761 C CA . ILE A 1 98 ? 15.993 2.561 -31.720 1.00 78.69 98 ILE A CA 1
ATOM 762 C C . ILE A 1 98 ? 14.797 1.798 -31.110 1.00 78.69 98 ILE A C 1
ATOM 764 O O . ILE A 1 98 ? 14.662 1.775 -29.881 1.00 78.69 98 ILE A O 1
ATOM 768 N N . PRO A 1 99 ? 13.944 1.125 -31.913 1.00 81.00 99 PRO A N 1
ATOM 769 C CA . PRO A 1 99 ? 12.737 0.460 -31.412 1.00 81.00 99 PRO A CA 1
ATOM 770 C C . PRO A 1 99 ? 12.972 -0.506 -30.239 1.00 81.00 99 PRO A C 1
ATOM 772 O O . PRO A 1 99 ? 12.137 -0.602 -29.340 1.00 81.00 99 PRO A O 1
ATOM 775 N N . SER A 1 100 ? 14.121 -1.189 -30.208 1.00 82.44 100 SER A N 1
ATOM 776 C CA . SER A 1 100 ? 14.510 -2.068 -29.099 1.00 82.44 100 SER A CA 1
ATOM 777 C C . SER A 1 100 ? 14.693 -1.309 -27.785 1.00 82.44 100 SER A C 1
ATOM 779 O O . SER A 1 100 ? 14.204 -1.745 -26.746 1.00 82.44 100 SER A O 1
ATOM 781 N N . ASP A 1 101 ? 15.356 -0.156 -27.830 1.00 81.31 101 ASP A N 1
ATOM 782 C CA . ASP A 1 101 ? 15.642 0.657 -26.648 1.00 81.31 101 ASP A CA 1
ATOM 783 C C . ASP A 1 101 ? 14.371 1.367 -26.163 1.00 81.31 101 ASP A C 1
ATOM 785 O O . ASP A 1 101 ? 14.135 1.455 -24.959 1.00 81.31 101 ASP A O 1
ATOM 789 N N . SER A 1 102 ? 13.497 1.766 -27.094 1.00 82.62 102 SER A N 1
ATOM 790 C CA . SER A 1 102 ? 12.167 2.312 -26.790 1.00 82.62 102 SER A CA 1
ATOM 791 C C . SER A 1 102 ? 11.278 1.297 -26.071 1.00 82.62 102 SER A C 1
ATOM 793 O O . SER A 1 102 ? 10.656 1.619 -25.058 1.00 82.62 102 SER A O 1
ATOM 795 N N . SER A 1 103 ? 11.279 0.036 -26.516 1.00 87.19 103 SER A N 1
ATOM 796 C CA . SER A 1 103 ? 10.536 -1.035 -25.843 1.00 87.19 103 SER A CA 1
ATOM 797 C C . SER A 1 103 ? 11.049 -1.298 -24.425 1.00 87.19 103 SER A C 1
ATOM 799 O O . SER A 1 103 ? 10.246 -1.504 -23.513 1.00 87.19 103 SER A O 1
ATOM 801 N N . ILE A 1 104 ? 12.371 -1.291 -24.221 1.00 87.81 104 ILE A N 1
ATOM 802 C CA . ILE A 1 104 ? 12.973 -1.477 -22.894 1.00 87.81 104 ILE A CA 1
ATOM 803 C C . ILE A 1 104 ? 12.586 -0.313 -21.980 1.00 87.81 104 ILE A C 1
ATOM 805 O O . ILE A 1 104 ? 12.116 -0.545 -20.865 1.00 87.81 104 ILE A O 1
ATOM 809 N N . LEU A 1 105 ? 12.713 0.926 -22.466 1.00 86.62 105 LEU A N 1
ATOM 810 C CA . LEU A 1 105 ? 12.336 2.121 -21.717 1.00 86.62 105 LEU A CA 1
ATOM 811 C C . LEU A 1 105 ? 10.847 2.102 -21.348 1.00 86.62 105 LEU A C 1
ATOM 813 O O . LEU A 1 105 ? 10.507 2.346 -20.196 1.00 86.62 105 LEU A O 1
ATOM 817 N N . TYR A 1 106 ? 9.966 1.722 -22.276 1.00 89.81 106 TYR A N 1
ATOM 818 C CA . TYR A 1 106 ? 8.533 1.577 -22.015 1.00 89.81 106 TYR A CA 1
ATOM 819 C C . TYR A 1 106 ? 8.245 0.594 -20.872 1.00 89.81 106 TYR A C 1
ATOM 821 O O . TYR A 1 106 ? 7.504 0.918 -19.940 1.00 89.81 106 TYR A O 1
ATOM 829 N N . HIS A 1 107 ? 8.833 -0.605 -20.914 1.00 92.69 107 HIS A N 1
ATOM 830 C CA . HIS A 1 107 ? 8.620 -1.611 -19.872 1.00 92.69 107 HIS A CA 1
ATOM 831 C C . HIS A 1 107 ? 9.170 -1.169 -18.520 1.00 92.69 107 HIS A C 1
ATOM 833 O O . HIS A 1 107 ? 8.536 -1.411 -17.490 1.00 92.69 107 HIS A O 1
ATOM 839 N N . LEU A 1 108 ? 10.315 -0.494 -18.532 1.00 92.25 108 LEU A N 1
ATOM 840 C CA . LEU A 1 108 ? 10.926 0.073 -17.346 1.00 92.25 108 LEU A CA 1
ATOM 841 C C . LEU A 1 108 ? 10.035 1.164 -16.736 1.00 92.25 108 LEU A C 1
ATOM 843 O O . LEU A 1 108 ? 9.690 1.078 -15.563 1.00 92.25 108 LEU A O 1
ATOM 847 N N . THR A 1 109 ? 9.561 2.129 -17.528 1.00 91.25 109 THR A N 1
ATOM 848 C CA . THR A 1 109 ? 8.627 3.168 -17.068 1.00 91.25 109 THR A CA 1
ATOM 849 C C . THR A 1 109 ? 7.329 2.561 -16.538 1.00 91.25 109 THR A C 1
ATOM 851 O O . THR A 1 109 ? 6.836 2.974 -15.489 1.00 91.25 109 THR A O 1
ATOM 854 N N . LEU A 1 110 ? 6.784 1.542 -17.211 1.00 95.31 110 LEU A N 1
ATOM 855 C CA . LEU A 1 110 ? 5.593 0.829 -16.750 1.00 95.31 110 LEU A CA 1
ATOM 856 C C . LEU A 1 110 ? 5.828 0.136 -15.399 1.00 95.31 110 LEU A C 1
ATOM 858 O O . LEU A 1 110 ? 4.955 0.183 -14.531 1.00 95.31 110 LEU A O 1
ATOM 862 N N . LYS A 1 111 ? 6.989 -0.504 -15.212 1.00 95.12 111 LYS A N 1
ATOM 863 C CA . LYS A 1 111 ? 7.398 -1.109 -13.935 1.00 95.12 111 LYS A CA 1
ATOM 864 C C . LYS A 1 111 ? 7.480 -0.041 -12.841 1.00 95.12 111 LYS A C 1
ATOM 866 O O . LYS A 1 111 ? 6.883 -0.236 -11.784 1.00 95.12 111 LYS A O 1
ATOM 871 N N . SER A 1 112 ? 8.107 1.103 -13.117 1.00 95.12 112 SER A N 1
ATOM 872 C CA . SER A 1 112 ? 8.226 2.223 -12.175 1.00 95.12 112 SER A CA 1
ATOM 873 C C . SER A 1 112 ? 6.871 2.806 -11.777 1.00 95.12 112 SER A C 1
ATOM 875 O O . SER A 1 112 ? 6.595 2.974 -10.592 1.00 95.12 112 SER A O 1
ATOM 877 N N . LEU A 1 113 ? 5.982 3.053 -12.743 1.00 96.19 113 LEU A N 1
ATOM 878 C CA . LEU A 1 113 ? 4.633 3.559 -12.471 1.00 96.19 113 LEU A CA 1
ATOM 879 C C . LEU A 1 113 ? 3.816 2.575 -11.628 1.00 96.19 113 LEU A C 1
ATOM 881 O O . LEU A 1 113 ? 3.109 2.987 -10.709 1.00 96.19 113 LEU A O 1
ATOM 885 N N . LYS A 1 114 ? 3.934 1.269 -11.896 1.00 95.75 114 LYS A N 1
ATOM 886 C CA . LYS A 1 114 ? 3.288 0.233 -11.080 1.00 95.75 114 LYS A CA 1
ATOM 887 C C . LYS A 1 114 ? 3.846 0.191 -9.658 1.00 95.75 114 LYS A C 1
ATOM 889 O O . LYS A 1 114 ? 3.062 0.045 -8.726 1.00 95.75 114 LYS A O 1
ATOM 894 N N . ALA A 1 115 ? 5.158 0.326 -9.480 1.00 94.69 115 ALA A N 1
ATOM 895 C CA . ALA A 1 115 ? 5.785 0.388 -8.160 1.00 94.69 115 ALA A CA 1
ATOM 896 C C . ALA A 1 115 ? 5.271 1.587 -7.353 1.00 94.69 115 ALA A C 1
ATOM 898 O O . ALA A 1 115 ? 4.716 1.404 -6.273 1.00 94.69 115 ALA A O 1
ATOM 899 N N . ILE A 1 116 ? 5.317 2.788 -7.939 1.00 95.00 116 ILE A N 1
ATOM 900 C CA . ILE A 1 116 ? 4.795 4.019 -7.326 1.00 95.00 116 ILE A CA 1
ATOM 901 C C . ILE A 1 116 ? 3.305 3.876 -6.992 1.00 95.00 116 ILE A C 1
ATOM 903 O O . ILE A 1 116 ? 2.864 4.286 -5.918 1.00 95.00 116 ILE A O 1
ATOM 907 N N . GLY A 1 117 ? 2.518 3.274 -7.888 1.00 94.81 117 GLY A N 1
ATOM 908 C CA . GLY A 1 117 ? 1.105 2.989 -7.643 1.00 94.81 117 GLY A CA 1
ATOM 909 C C . GLY A 1 117 ? 0.891 2.076 -6.433 1.00 94.81 117 GLY A C 1
ATOM 910 O O . GLY A 1 117 ? 0.032 2.360 -5.602 1.00 94.81 117 GLY A O 1
ATOM 911 N N . ARG A 1 118 ? 1.702 1.020 -6.288 1.00 92.88 118 ARG A N 1
ATOM 912 C CA . ARG A 1 118 ? 1.647 0.109 -5.133 1.00 92.88 118 ARG A CA 1
ATOM 913 C C . ARG A 1 118 ? 2.053 0.792 -3.830 1.00 92.88 118 ARG A C 1
ATOM 915 O O . ARG A 1 118 ? 1.363 0.612 -2.834 1.00 92.88 118 ARG A O 1
ATOM 922 N N . TRP A 1 119 ? 3.122 1.587 -3.828 1.00 93.81 119 TRP A N 1
ATOM 923 C CA . TRP A 1 119 ? 3.555 2.308 -2.626 1.00 93.81 119 TRP A CA 1
ATOM 924 C C . TRP A 1 119 ? 2.487 3.296 -2.155 1.00 93.81 119 TRP A C 1
ATOM 926 O O . TRP A 1 119 ? 2.143 3.319 -0.975 1.00 93.81 119 TRP A O 1
ATOM 936 N N . ASN A 1 120 ? 1.902 4.058 -3.086 1.00 92.38 120 ASN A N 1
ATOM 937 C CA . ASN A 1 120 ? 0.795 4.962 -2.775 1.00 92.38 120 ASN A CA 1
ATOM 938 C C . ASN A 1 120 ? -0.431 4.212 -2.255 1.00 92.38 120 ASN A C 1
ATOM 940 O O . ASN A 1 120 ? -1.040 4.661 -1.288 1.00 92.38 120 ASN A O 1
ATOM 944 N N . TYR A 1 121 ? -0.774 3.074 -2.864 1.00 90.12 121 TYR A N 1
ATOM 945 C CA . TYR A 1 121 ? -1.877 2.236 -2.400 1.00 90.12 121 TYR A CA 1
ATOM 946 C C . TYR A 1 121 ? -1.673 1.804 -0.942 1.00 90.12 121 TYR A C 1
ATOM 948 O O . TYR A 1 121 ? -2.552 2.040 -0.122 1.00 90.12 121 TYR A O 1
ATOM 956 N N . VAL A 1 122 ? -0.496 1.270 -0.596 1.00 89.75 122 VAL A N 1
ATOM 957 C CA . VAL A 1 122 ? -0.184 0.843 0.780 1.00 89.75 122 VAL A CA 1
ATOM 958 C C . VAL A 1 122 ? -0.243 2.019 1.760 1.00 89.75 122 VAL A C 1
ATOM 960 O O . VAL A 1 122 ? -0.829 1.900 2.833 1.00 89.75 122 VAL A O 1
ATOM 963 N N . LEU A 1 123 ? 0.318 3.179 1.398 1.00 89.88 123 LEU A N 1
ATOM 964 C CA . LEU A 1 123 ? 0.272 4.376 2.247 1.00 89.88 123 LEU A CA 1
ATOM 965 C C . LEU A 1 123 ? -1.163 4.854 2.495 1.00 89.88 123 LEU A C 1
ATOM 967 O O . LEU A 1 123 ? -1.526 5.149 3.634 1.00 89.88 123 LEU A O 1
ATOM 971 N N . GLN A 1 124 ? -1.983 4.916 1.443 1.00 89.44 124 GLN A N 1
ATOM 972 C CA . GLN A 1 124 ? -3.389 5.298 1.555 1.00 89.44 124 GLN A CA 1
ATOM 973 C C . GLN A 1 124 ? -4.177 4.286 2.383 1.00 89.44 124 GLN A C 1
ATOM 975 O O . GLN A 1 124 ? -4.955 4.673 3.249 1.00 89.44 124 GLN A O 1
ATOM 980 N N . GLU A 1 125 ? -3.957 2.997 2.158 1.00 85.94 125 GLU A N 1
ATOM 981 C CA . GLU A 1 125 ? -4.623 1.921 2.883 1.00 85.94 125 GLU A CA 1
ATOM 982 C C . GLU A 1 125 ? -4.319 1.985 4.388 1.00 85.94 125 GLU A C 1
ATOM 984 O O . GLU A 1 125 ? -5.244 1.971 5.202 1.00 85.94 125 GLU A O 1
ATOM 989 N N . ILE A 1 126 ? -3.048 2.176 4.768 1.00 87.69 126 ILE A N 1
ATOM 990 C CA . ILE A 1 126 ? -2.642 2.401 6.164 1.00 87.69 126 ILE A CA 1
ATOM 991 C C . ILE A 1 126 ? -3.313 3.656 6.727 1.00 87.69 126 ILE A C 1
ATOM 993 O O . ILE A 1 126 ? -3.872 3.612 7.824 1.00 87.69 126 ILE A O 1
ATOM 997 N N . PHE A 1 127 ? -3.293 4.765 5.984 1.00 88.31 127 PHE A N 1
ATOM 998 C CA . PHE A 1 127 ? -3.907 6.018 6.416 1.00 88.31 127 PHE A CA 1
ATOM 999 C C . PHE A 1 127 ? -5.409 5.859 6.698 1.00 88.31 127 PHE A C 1
ATOM 1001 O O . PHE A 1 127 ? -5.875 6.203 7.786 1.00 88.31 127 PHE A O 1
ATOM 1008 N N . PHE A 1 128 ? -6.175 5.287 5.766 1.00 87.25 128 PHE A N 1
ATOM 1009 C CA . PHE A 1 128 ? -7.620 5.099 5.933 1.00 87.25 128 PHE A CA 1
ATOM 1010 C C . PHE A 1 128 ? -7.958 4.041 6.984 1.00 87.25 128 PHE A C 1
ATOM 1012 O O . PHE A 1 128 ? -8.945 4.181 7.718 1.00 87.25 128 PHE A O 1
ATOM 1019 N N . TYR A 1 129 ? -7.124 3.010 7.125 1.00 84.06 129 TYR A N 1
ATOM 1020 C CA . TYR A 1 129 ? -7.246 2.070 8.230 1.00 84.06 129 TYR A CA 1
ATOM 1021 C C . TYR A 1 129 ? -7.091 2.783 9.581 1.00 84.06 129 TYR A C 1
ATOM 1023 O O . TYR A 1 129 ? -7.953 2.653 10.448 1.00 84.06 129 TYR A O 1
ATOM 1031 N N . LYS A 1 130 ? -6.056 3.613 9.748 1.00 85.06 130 LYS A N 1
ATOM 1032 C CA . LYS A 1 130 ? -5.809 4.387 10.976 1.00 85.06 130 LYS A CA 1
ATOM 1033 C C . LYS A 1 130 ? -6.912 5.411 11.256 1.00 85.06 130 LYS A C 1
ATOM 1035 O O . LYS A 1 130 ? -7.343 5.544 12.399 1.00 85.06 130 LYS A O 1
ATOM 1040 N N . MET A 1 131 ? -7.441 6.059 10.219 1.00 86.00 131 MET A N 1
ATOM 1041 C CA . MET A 1 131 ? -8.578 6.979 10.341 1.00 86.00 131 MET A CA 1
ATOM 1042 C C . MET A 1 131 ? -9.855 6.298 10.844 1.00 86.00 131 MET A C 1
ATOM 1044 O O . MET A 1 131 ? -10.608 6.881 11.621 1.00 86.00 131 MET A O 1
ATOM 1048 N N . SER A 1 132 ? -10.088 5.051 10.433 1.00 82.19 132 SER A N 1
ATOM 1049 C CA . SER A 1 132 ? -11.245 4.255 10.867 1.00 82.19 132 SER A CA 1
ATOM 1050 C C . SER A 1 132 ? -11.046 3.549 12.215 1.00 82.19 132 SER A C 1
ATOM 1052 O O . SER A 1 132 ? -12.026 3.098 12.808 1.00 82.19 132 SER A O 1
ATOM 1054 N N . HIS A 1 133 ? -9.811 3.495 12.725 1.00 82.50 133 HIS A N 1
ATOM 1055 C CA . HIS A 1 133 ? -9.445 2.839 13.983 1.00 82.50 133 HIS A CA 1
ATOM 1056 C C . HIS A 1 133 ? -8.601 3.783 14.865 1.00 82.50 133 HIS A C 1
ATOM 1058 O O . HIS A 1 133 ? -7.382 3.603 14.958 1.00 82.50 133 HIS A O 1
ATOM 1064 N N . PRO A 1 134 ? -9.218 4.797 15.509 1.00 84.12 134 PRO A N 1
ATOM 1065 C CA . PRO A 1 134 ? -8.502 5.735 16.366 1.00 84.12 134 PRO A CA 1
ATOM 1066 C C . PRO A 1 134 ? -7.831 5.032 17.548 1.00 84.12 134 PRO A C 1
ATOM 1068 O O . PRO A 1 134 ? -8.368 4.073 18.108 1.00 84.12 134 PRO A O 1
ATOM 1071 N N . ALA A 1 135 ? -6.674 5.545 17.962 1.00 81.81 135 ALA A N 1
ATOM 1072 C CA . ALA A 1 135 ? -5.972 5.042 19.132 1.00 81.81 135 ALA A CA 1
ATOM 1073 C C . ALA A 1 135 ? -6.816 5.230 20.406 1.00 81.81 135 ALA A C 1
ATOM 1075 O O . ALA A 1 135 ? -7.457 6.264 20.613 1.00 81.81 135 ALA A O 1
ATOM 1076 N N . SER A 1 136 ? -6.801 4.232 21.291 1.00 77.81 136 SER A N 1
ATOM 1077 C CA . SER A 1 136 ? -7.490 4.339 22.578 1.00 77.81 136 SER A CA 1
ATOM 1078 C C . SER A 1 136 ? -6.740 5.287 23.514 1.00 77.81 136 SER A C 1
ATOM 1080 O O . SER A 1 136 ? -5.529 5.157 23.698 1.00 77.81 136 SER A O 1
ATOM 1082 N N . GLN A 1 137 ? -7.466 6.184 24.189 1.00 70.81 137 GLN A N 1
ATOM 1083 C CA . GLN A 1 137 ? -6.897 7.070 25.217 1.00 70.81 137 GLN A CA 1
ATOM 1084 C C . GLN A 1 137 ? -6.202 6.283 26.340 1.00 70.81 137 GLN A C 1
ATOM 1086 O O . GLN A 1 137 ? -5.187 6.734 26.865 1.00 70.81 137 GLN A O 1
ATOM 1091 N N . SER A 1 138 ? -6.697 5.078 26.655 1.00 65.75 138 SER A N 1
ATOM 1092 C CA . SER A 1 138 ? -6.082 4.189 27.648 1.00 65.75 138 SER A CA 1
ATOM 1093 C C . SER A 1 138 ? -4.710 3.659 27.225 1.00 65.75 138 SER A C 1
ATOM 1095 O O . SER A 1 138 ? -3.859 3.439 28.080 1.00 65.75 138 SER A O 1
ATOM 1097 N N . VAL A 1 139 ? -4.479 3.476 25.921 1.00 66.25 139 VAL A N 1
ATOM 1098 C CA . VAL A 1 139 ? -3.208 2.971 25.373 1.00 66.25 139 VAL A CA 1
ATOM 1099 C C . VAL A 1 139 ? -2.144 4.068 25.360 1.00 66.25 139 VAL A C 1
ATOM 1101 O O . VAL A 1 139 ? -0.963 3.785 25.519 1.00 66.25 139 VAL A O 1
ATOM 1104 N N . LEU A 1 140 ? -2.559 5.326 25.219 1.00 66.75 140 LEU A N 1
ATOM 1105 C CA . LEU A 1 140 ? -1.652 6.466 25.089 1.00 66.75 140 LEU A CA 1
ATOM 1106 C C . LEU A 1 140 ? -1.169 7.038 26.430 1.00 66.75 140 LEU A C 1
ATOM 1108 O O . LEU A 1 140 ? -0.409 8.002 26.426 1.00 66.75 140 LEU A O 1
ATOM 1112 N N . ALA A 1 141 ? -1.627 6.486 27.563 1.00 66.75 141 ALA A N 1
ATOM 1113 C CA . ALA A 1 141 ? -1.360 7.001 28.913 1.00 66.75 141 ALA A CA 1
ATOM 1114 C C . ALA A 1 141 ? -1.585 8.525 29.046 1.00 66.75 141 ALA A C 1
ATOM 1116 O O . ALA A 1 141 ? -0.992 9.188 29.899 1.00 66.75 141 ALA A O 1
ATOM 1117 N N . LEU A 1 142 ? -2.436 9.095 28.185 1.00 64.75 142 LEU A N 1
ATOM 1118 C CA . LEU A 1 142 ? -2.764 10.512 28.201 1.00 64.75 142 LEU A CA 1
ATOM 1119 C C . LEU A 1 142 ? -3.629 10.764 29.437 1.00 64.75 142 LEU A C 1
ATOM 1121 O O . LEU A 1 142 ? -4.573 10.019 29.706 1.00 64.75 142 LEU A O 1
ATOM 1125 N N . GLY A 1 143 ? -3.281 11.794 30.216 1.00 59.41 143 GLY A N 1
ATOM 1126 C CA . GLY A 1 143 ? -4.070 12.205 31.379 1.00 59.41 143 GLY A CA 1
ATOM 1127 C C . GLY A 1 143 ? -5.524 12.511 30.996 1.00 59.41 143 GLY A C 1
ATOM 1128 O O . GLY A 1 143 ? -5.839 1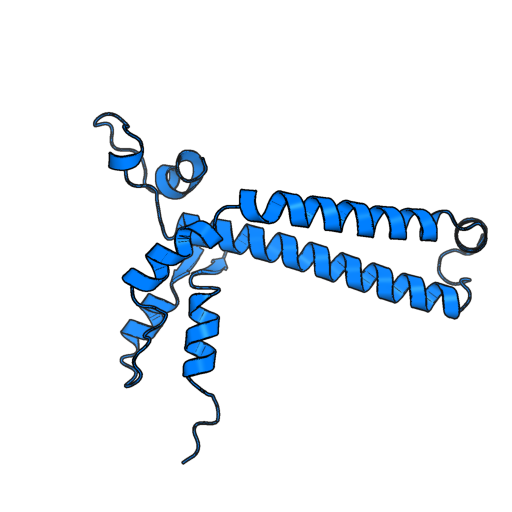2.643 29.818 1.00 59.41 143 GLY A O 1
ATOM 1129 N N . ALA A 1 144 ? -6.405 12.673 31.988 1.00 58.12 144 ALA A N 1
ATOM 1130 C CA . ALA A 1 144 ? -7.867 12.803 31.838 1.00 58.12 144 ALA A CA 1
ATOM 1131 C C . ALA A 1 144 ? -8.384 13.990 30.977 1.00 58.12 144 ALA A C 1
ATOM 1133 O O . ALA A 1 144 ? -9.577 14.294 30.984 1.00 58.12 144 ALA A O 1
ATOM 1134 N N . GLY A 1 145 ? -7.512 14.681 30.239 1.00 66.00 145 GLY A N 1
ATOM 1135 C CA . GLY A 1 145 ? -7.889 15.640 29.214 1.00 66.00 145 GLY A CA 1
ATOM 1136 C C . GLY A 1 145 ? -8.565 14.942 28.035 1.00 66.00 145 GLY A C 1
ATOM 1137 O O . GLY A 1 145 ? -8.057 13.969 27.481 1.00 66.00 145 GLY A O 1
ATOM 1138 N N . LYS A 1 146 ? -9.726 15.458 27.630 1.00 71.88 146 LYS A N 1
ATOM 1139 C CA . LYS A 1 146 ? -10.465 14.961 26.470 1.00 71.88 146 LYS A CA 1
ATOM 1140 C C . LYS A 1 146 ? -9.679 15.281 25.197 1.00 71.88 146 LYS A C 1
ATOM 1142 O O . LYS A 1 146 ? -9.711 16.409 24.713 1.00 71.88 146 LYS A O 1
ATOM 1147 N N . VAL A 1 147 ? -8.964 14.293 24.671 1.00 81.50 147 VAL A N 1
ATOM 1148 C CA . VAL A 1 147 ? -8.277 14.409 23.382 1.00 81.50 147 VAL A CA 1
ATOM 1149 C C . VAL A 1 147 ? -9.289 14.240 22.260 1.00 81.50 147 VAL A C 1
ATOM 1151 O O . VAL A 1 147 ? -10.144 13.353 22.317 1.00 81.50 147 VAL A O 1
ATOM 1154 N N . ASP A 1 148 ? -9.199 15.107 21.256 1.00 86.44 148 ASP A N 1
ATOM 1155 C CA . ASP A 1 148 ? -10.076 15.068 20.094 1.00 86.44 148 ASP A CA 1
ATOM 1156 C C . ASP A 1 148 ? -9.903 13.772 19.281 1.00 86.44 148 ASP A C 1
ATOM 1158 O O . ASP A 1 148 ? -8.800 13.238 19.136 1.00 86.44 148 ASP A O 1
ATOM 1162 N N . SER A 1 149 ? -11.008 13.281 18.719 1.00 82.75 149 SER A N 1
ATOM 1163 C CA . SER A 1 149 ? -11.056 12.006 17.994 1.00 82.75 149 SER A 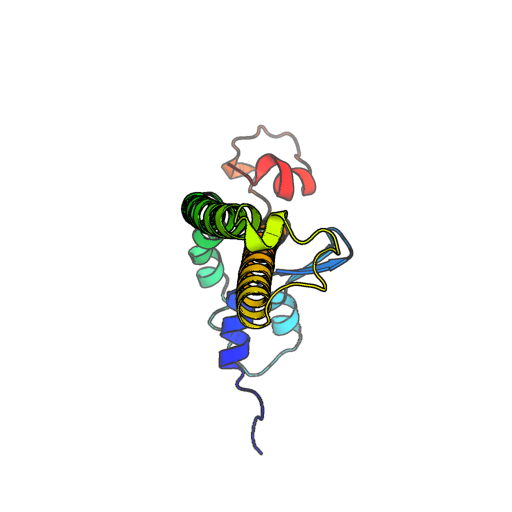CA 1
ATOM 1164 C C . SER A 1 149 ? -10.197 12.038 16.733 1.00 82.75 149 SER A C 1
ATOM 1166 O O . SER A 1 149 ? -9.548 11.045 16.412 1.00 82.75 149 SER A O 1
ATOM 1168 N N . TYR A 1 150 ? -10.112 13.190 16.059 1.00 87.75 150 TYR A N 1
ATOM 1169 C CA . TYR A 1 150 ? -9.249 13.336 14.890 1.00 87.75 150 TYR A CA 1
ATOM 1170 C C . TYR A 1 150 ? -7.764 13.243 15.267 1.00 87.75 150 TYR A C 1
ATOM 1172 O O . TYR A 1 150 ? -6.971 12.624 14.558 1.00 87.75 150 TYR A O 1
ATOM 1180 N N . SER A 1 151 ? -7.377 13.777 16.430 1.00 86.94 151 SER A N 1
ATOM 1181 C CA . SER A 1 151 ? -6.002 13.663 16.943 1.00 86.94 151 SER A CA 1
ATOM 1182 C C . SER A 1 151 ? -5.636 12.222 17.315 1.00 86.94 151 SER A C 1
ATOM 1184 O O . SER A 1 151 ? -4.504 11.798 17.076 1.00 86.94 151 SER A O 1
ATOM 1186 N N . LEU A 1 152 ? -6.595 11.462 17.859 1.00 86.50 152 LEU A N 1
ATOM 1187 C CA . LEU A 1 152 ? -6.446 10.029 18.147 1.00 86.50 152 LEU A CA 1
ATOM 1188 C C . LEU A 1 152 ? -6.356 9.172 16.882 1.00 86.50 152 LEU A C 1
ATOM 1190 O O . LEU A 1 152 ? -5.721 8.124 16.909 1.00 86.50 152 LEU A O 1
ATOM 1194 N N . ALA A 1 153 ? -6.990 9.597 15.790 1.00 86.56 153 ALA A N 1
ATOM 1195 C CA . ALA A 1 153 ? -6.951 8.916 14.499 1.00 86.56 153 ALA A CA 1
ATOM 1196 C C . ALA A 1 153 ? -5.679 9.230 13.692 1.00 86.56 153 ALA A C 1
ATOM 1198 O O . ALA A 1 153 ? -5.196 8.382 12.943 1.00 86.56 153 ALA A O 1
ATOM 1199 N N . THR A 1 154 ? -5.126 10.432 13.877 1.00 86.94 154 THR A N 1
ATOM 1200 C CA . THR A 1 154 ? -3.954 10.937 13.153 1.00 86.94 154 THR A CA 1
ATOM 1201 C C . THR A 1 154 ? -2.709 10.928 14.037 1.00 86.94 154 THR A C 1
ATOM 1203 O O . THR A 1 154 ? -2.095 9.883 14.214 1.00 86.94 154 THR A O 1
ATOM 1206 N N . LYS A 1 155 ? -2.343 12.074 14.622 1.00 85.50 155 LYS A N 1
ATOM 1207 C CA . LYS A 1 155 ? -1.079 12.335 15.323 1.00 85.50 155 LYS A CA 1
ATOM 1208 C C . LYS A 1 155 ? -0.691 11.253 16.330 1.00 85.50 155 LYS A C 1
ATOM 1210 O O . LYS A 1 155 ? 0.486 10.949 16.455 1.00 85.50 155 LYS A O 1
ATOM 1215 N N . LEU A 1 156 ? -1.661 10.717 17.063 1.00 85.25 156 LEU A N 1
ATOM 1216 C CA . LEU A 1 156 ? -1.419 9.776 18.157 1.00 85.25 156 LEU A CA 1
ATOM 1217 C C . LEU A 1 156 ? -1.550 8.304 17.733 1.00 85.25 156 LEU A C 1
ATOM 1219 O O . LEU A 1 156 ? -1.363 7.419 18.560 1.00 85.25 156 LEU A O 1
ATOM 1223 N N . ASN A 1 157 ? -1.885 8.028 16.470 1.00 84.75 157 ASN A N 1
ATOM 1224 C CA . ASN A 1 157 ? -2.090 6.669 15.957 1.00 84.75 157 ASN A CA 1
ATOM 1225 C C . ASN A 1 157 ? -0.871 6.095 15.216 1.00 84.75 157 ASN A C 1
ATOM 1227 O O . ASN A 1 157 ? -0.894 4.945 14.765 1.00 84.75 157 ASN A O 1
ATOM 1231 N N . TYR A 1 158 ? 0.184 6.892 15.069 1.00 82.62 158 TYR A N 1
ATOM 1232 C CA . TYR A 1 158 ? 1.456 6.484 14.483 1.00 82.62 158 TYR A CA 1
ATOM 1233 C C . TYR A 1 158 ? 2.503 6.460 15.599 1.00 82.62 158 TYR A C 1
ATOM 1235 O O . TYR A 1 158 ? 2.628 7.431 16.344 1.00 82.62 158 TYR A O 1
ATOM 1243 N N . SER A 1 159 ? 3.170 5.315 15.746 1.00 74.56 159 SER A N 1
ATOM 1244 C CA . SER A 1 159 ? 4.245 5.063 16.713 1.00 74.56 159 SER A CA 1
ATOM 1245 C C . SER A 1 159 ? 5.592 5.523 16.185 1.00 74.56 159 SER A C 1
ATOM 1247 O O . SER A 1 159 ? 5.837 5.221 14.993 1.00 74.56 159 SER A O 1
#

InterPro domains:
  IPR008081 Cytoplasmic FMR1-interacting [PF05994] (58-159)
  IPR008081 Cytoplasmic FMR1-interacting [PTHR12195] (3-159)

Secondary structure (DSSP, 8-state):
---SS-HHHHHHHHHH--EEEEETTEEEEHHHHHHHTT-SS--GGGSHHHHHHHGGGG-THHHHHHHHHHHHHHHHHHHHHHT-HHHHS-TT-GGG--HHHHHHHHHHHHHHHHHHHHHHHHHHHHHHHHHHSPPPTTTTT--SS---HHHHHTTTS--

Organism: Myxobolus squamalis (NCBI:txid59785)

Sequence (159 aa):
EQAKVTLSRIDRLVRDAPSIPLIGDMSSNVPLMLKRLQFGFEWSLLDSNFVSKSAPMYNILTYVENFESEHVAITSELALMLNLPRVCDTHGGIGDLIPSDSSILYHLTLKSLKAIGRWNYVLQEIFFYKMSHPASQSVLALGAGKVDSYSLATKLNYS